Protein AF-A0A2A2SI81-F1 (afdb_monomer_lite)

Sequence (114 aa):
MWVAQSPPAPLLGVGFMTTERDPHVGVRLPRAQLAQVDELAKDHGCSRSEALRLVIHYGLPMARLGTSLNIARFAVALEYAMAACSVIISREHADVLERVEDTVRGRLDEFHRF

InterPro domains:
  IPR002145 Ribbon-helix-helix protein, CopG [PF01402] (25-57)

Organism: NCBI:txid1141887

Radius of gyration: 26.03 Å; chains: 1; bounding box: 55×69×50 Å

Foldseek 3Di:
DDDDDDDDDDDDDDPPPPPPDDDDDDDDDDPVVLVVLVVQCVVVVHDSVVSVVVCCVVVVVCVVVVHDDPVVVVVVVVVVVVVVVVVCCVVPPVVCVVVVVVVVVVVCVVPPDD

pLDDT: mean 80.04, std 17.02, range [38.16, 97.88]

Secondary structure (DSSP, 8-state):
-PPP-PPPPP----------PPPP------HHHHHHHHHHHHHTT--HHHHHHHHHHHHHHHHHTT----HHHHHHHHHHHHHHHHHHHHHH-GGGHHHHHHHHHHHHHHH---

Structure (mmCIF, N/CA/C/O backbone):
data_AF-A0A2A2SI81-F1
#
_entry.id   AF-A0A2A2SI81-F1
#
loop_
_atom_site.group_PDB
_atom_site.id
_atom_site.type_symbol
_atom_site.label_atom_id
_atom_site.label_alt_id
_atom_site.label_comp_id
_atom_site.label_asym_id
_atom_site.label_entity_id
_atom_site.label_seq_id
_atom_site.pdbx_PDB_ins_code
_atom_site.Cartn_x
_atom_site.Cartn_y
_atom_site.Cartn_z
_atom_site.occupancy
_atom_site.B_iso_or_equiv
_atom_site.auth_seq_id
_atom_site.auth_comp_id
_atom_site.auth_asym_id
_atom_site.auth_atom_id
_atom_site.pdbx_PDB_model_num
ATOM 1 N N . MET A 1 1 ? -33.599 59.380 -8.186 1.00 38.84 1 MET A N 1
ATOM 2 C CA . MET A 1 1 ? -32.668 59.716 -7.090 1.00 38.84 1 MET A CA 1
ATOM 3 C C . MET A 1 1 ? -32.552 58.472 -6.219 1.00 38.84 1 MET A C 1
ATOM 5 O O . MET A 1 1 ? -33.454 58.197 -5.445 1.00 38.84 1 MET A O 1
ATOM 9 N N . TRP A 1 2 ? -31.549 57.633 -6.491 1.00 38.16 2 TRP A N 1
ATOM 10 C CA . TRP A 1 2 ? -31.334 56.345 -5.820 1.00 38.16 2 TRP A CA 1
ATOM 11 C C . TRP A 1 2 ? -30.429 56.564 -4.605 1.00 38.16 2 TRP A C 1
ATOM 13 O O . TRP A 1 2 ? -29.347 57.130 -4.745 1.00 38.16 2 TRP A O 1
ATOM 23 N N . VAL A 1 3 ? -30.887 56.158 -3.422 1.00 45.62 3 VAL A N 1
ATOM 24 C CA . VAL A 1 3 ? -30.100 56.198 -2.183 1.00 45.62 3 VAL A CA 1
ATOM 25 C C . VAL A 1 3 ? -29.192 54.971 -2.158 1.00 45.62 3 VAL A C 1
ATOM 27 O O . VAL A 1 3 ? -29.672 53.840 -2.210 1.00 45.62 3 VAL A O 1
ATOM 30 N N . ALA A 1 4 ? -27.882 55.205 -2.107 1.00 42.56 4 ALA A N 1
ATOM 31 C CA . ALA A 1 4 ? -26.870 54.172 -1.944 1.00 42.56 4 ALA A CA 1
ATOM 32 C C . ALA A 1 4 ? -26.995 53.526 -0.554 1.00 42.56 4 ALA A C 1
ATOM 34 O O . ALA A 1 4 ? -26.918 54.217 0.460 1.00 42.56 4 ALA A O 1
ATOM 35 N N . GLN A 1 5 ? -27.179 52.207 -0.502 1.00 50.44 5 GLN A N 1
ATOM 36 C CA . GLN A 1 5 ? -26.977 51.437 0.723 1.00 50.44 5 GLN A CA 1
ATOM 37 C C . GLN A 1 5 ? -25.508 51.013 0.778 1.00 50.44 5 GLN A C 1
ATOM 39 O O . GLN A 1 5 ? -25.047 50.228 -0.049 1.00 50.44 5 GLN A O 1
ATOM 44 N N . SER A 1 6 ? -24.765 51.574 1.730 1.00 54.47 6 SER A N 1
ATOM 45 C CA . SER A 1 6 ? -23.411 51.132 2.068 1.00 54.47 6 SER A CA 1
ATOM 46 C C . SER A 1 6 ? -23.441 49.699 2.623 1.00 54.47 6 SER A C 1
ATOM 48 O O . SER A 1 6 ? -24.368 49.365 3.366 1.00 54.47 6 SER A O 1
ATOM 50 N N . PRO A 1 7 ? -22.445 48.847 2.323 1.00 52.66 7 PRO A N 1
ATOM 51 C CA . PRO A 1 7 ? -22.354 47.520 2.928 1.00 52.66 7 PRO A CA 1
ATOM 52 C C . PRO A 1 7 ? -22.011 47.632 4.427 1.00 52.66 7 PRO A C 1
ATOM 54 O O . PRO A 1 7 ? -21.251 48.528 4.807 1.00 52.66 7 PRO A O 1
ATOM 57 N N . PRO A 1 8 ? -22.530 46.747 5.300 1.00 52.44 8 PRO A N 1
ATOM 58 C CA . PRO A 1 8 ? -22.115 46.727 6.696 1.00 52.44 8 PRO A CA 1
ATOM 59 C C . PRO A 1 8 ? -20.650 46.278 6.835 1.00 52.44 8 PRO A C 1
ATOM 61 O O . PRO A 1 8 ? -20.191 45.350 6.170 1.00 52.44 8 PRO A O 1
ATOM 64 N N . ALA A 1 9 ? -19.933 46.980 7.714 1.00 52.03 9 ALA A N 1
ATOM 65 C CA . ALA A 1 9 ? -18.540 46.763 8.099 1.00 52.03 9 ALA A CA 1
ATOM 66 C C . ALA A 1 9 ? -18.317 45.384 8.771 1.00 52.03 9 ALA A C 1
ATOM 68 O O . ALA A 1 9 ? -19.264 44.800 9.303 1.00 52.03 9 ALA A O 1
ATOM 69 N N . PRO A 1 10 ? -17.078 44.851 8.766 1.00 46.50 10 PRO A N 1
ATOM 70 C CA . PRO A 1 10 ? -16.794 43.489 9.207 1.00 46.50 10 PRO A CA 1
ATOM 71 C C . PRO A 1 10 ? -16.969 43.345 10.722 1.00 46.50 10 PRO A C 1
ATOM 73 O O . PRO A 1 10 ? -16.482 44.168 11.499 1.00 46.50 10 PRO A O 1
ATOM 76 N N . LEU A 1 11 ? -17.621 42.262 11.149 1.00 48.72 11 LEU A N 1
ATOM 77 C CA . LEU A 1 11 ? -17.641 41.858 12.552 1.00 48.72 11 LEU A CA 1
ATOM 78 C C . LEU A 1 11 ? -16.251 41.334 12.934 1.00 48.72 11 LEU A C 1
ATOM 80 O O . LEU A 1 11 ? -15.920 40.168 12.728 1.00 48.72 11 LEU A O 1
ATOM 84 N N . LEU A 1 12 ? -15.423 42.224 13.478 1.00 47.28 12 LEU A N 1
ATOM 85 C CA . LEU A 1 12 ? -14.266 41.853 14.280 1.00 47.28 12 LEU A CA 1
ATOM 86 C C . LEU A 1 12 ? -14.758 41.248 15.597 1.00 47.28 12 LEU A C 1
ATOM 88 O O . LEU A 1 12 ? -15.460 41.911 16.358 1.00 47.28 12 LEU A O 1
ATOM 92 N N . GLY A 1 13 ? -14.317 40.024 15.886 1.00 42.00 13 GLY A N 1
ATOM 93 C CA . GLY A 1 13 ? -14.266 39.515 17.253 1.00 42.00 13 GLY A CA 1
ATOM 94 C C . GLY A 1 13 ? -15.060 38.245 17.516 1.00 42.00 13 GLY A C 1
ATOM 95 O O . GLY A 1 13 ? -16.081 38.297 18.182 1.00 42.00 13 GLY A O 1
ATOM 96 N N . VAL A 1 14 ? -14.500 37.100 17.128 1.00 46.16 14 VAL A N 1
ATOM 97 C CA . VAL A 1 14 ? -14.254 36.014 18.088 1.00 46.16 14 VAL A CA 1
ATOM 98 C C . VAL A 1 14 ? -12.926 35.390 17.683 1.00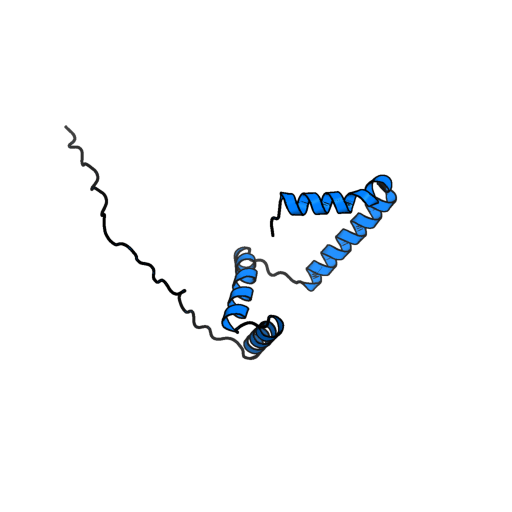 46.16 14 VAL A C 1
ATOM 100 O O . VAL A 1 14 ? -12.817 34.757 16.635 1.00 46.16 14 VAL A O 1
ATOM 103 N N . GLY A 1 15 ? -11.885 35.620 18.480 1.00 39.50 15 GLY A N 1
ATOM 104 C CA . GLY A 1 15 ? -10.681 34.814 18.381 1.00 39.50 15 GLY A CA 1
ATOM 105 C C . GLY A 1 15 ? -11.062 33.382 18.729 1.00 39.50 15 GLY A C 1
ATOM 106 O O . GLY A 1 15 ? -11.287 33.078 19.898 1.00 39.50 15 GLY A O 1
ATOM 107 N N . PHE A 1 16 ? -11.150 32.507 17.730 1.00 50.53 16 PHE A N 1
ATOM 108 C CA . PHE A 1 16 ? -11.078 31.078 17.984 1.00 50.53 16 PHE A CA 1
ATOM 109 C C . PHE A 1 16 ? -9.638 30.795 18.405 1.00 50.53 16 PHE A C 1
ATOM 111 O O . PHE A 1 16 ? -8.765 30.533 17.583 1.00 50.53 16 PHE A O 1
ATOM 118 N N . MET A 1 17 ? -9.366 30.898 19.707 1.00 44.38 17 MET A N 1
ATOM 119 C CA . MET A 1 17 ? -8.279 30.131 20.298 1.00 44.38 17 MET A CA 1
ATOM 120 C C . MET A 1 17 ? -8.694 28.668 20.161 1.00 44.38 17 MET A C 1
ATOM 122 O O . MET A 1 17 ? -9.343 28.107 21.039 1.00 44.38 17 MET A O 1
ATOM 126 N N . THR A 1 18 ? -8.386 28.069 19.015 1.00 51.94 18 THR A N 1
ATOM 127 C CA . THR A 1 18 ? -8.533 26.638 18.803 1.00 51.94 18 THR A CA 1
ATOM 128 C C . THR A 1 18 ? -7.449 25.950 19.621 1.00 51.94 18 THR A C 1
ATOM 130 O O . THR A 1 18 ? -6.400 25.564 19.115 1.00 51.94 18 THR A O 1
ATOM 133 N N . THR A 1 19 ? -7.704 25.727 20.905 1.00 60.09 19 THR A N 1
ATOM 134 C CA . THR A 1 19 ? -7.219 24.505 21.555 1.00 60.09 19 THR A CA 1
ATOM 135 C C . THR A 1 19 ? -8.054 23.327 21.037 1.00 60.09 19 THR A C 1
ATOM 137 O O . THR A 1 19 ? -8.649 22.572 21.803 1.00 60.09 19 THR A O 1
ATOM 140 N N . GLU A 1 20 ? -8.179 23.199 19.714 1.00 57.31 20 GLU A N 1
ATOM 141 C CA . GLU A 1 20 ? -9.020 22.189 19.084 1.00 57.31 20 GLU A CA 1
ATOM 142 C C . GLU A 1 20 ? -8.252 20.879 19.099 1.00 57.31 20 GLU A C 1
ATOM 144 O O . GLU A 1 20 ? -7.432 20.587 18.234 1.00 57.31 20 GLU A O 1
ATOM 149 N N . ARG A 1 21 ? -8.498 20.078 20.135 1.00 74.25 21 ARG A N 1
ATOM 150 C CA . ARG A 1 21 ? -8.272 18.641 20.013 1.00 74.25 21 ARG A CA 1
ATOM 151 C C . ARG A 1 21 ? -9.095 18.143 18.829 1.00 74.25 21 ARG A C 1
ATOM 153 O O . ARG A 1 21 ? -10.264 18.512 18.713 1.00 74.25 21 ARG A O 1
ATOM 160 N N . ASP A 1 22 ? -8.497 17.279 18.014 1.00 81.75 22 ASP A N 1
ATOM 161 C CA . ASP A 1 22 ? -9.200 16.624 16.914 1.00 81.75 22 ASP A CA 1
ATOM 162 C C . ASP A 1 22 ? -10.537 16.025 17.396 1.00 81.75 22 ASP A C 1
ATOM 164 O O . ASP A 1 22 ? -10.593 15.423 18.481 1.00 81.75 22 ASP A O 1
ATOM 168 N N . PRO A 1 23 ? -11.625 16.165 16.617 1.00 86.81 23 PRO A N 1
ATOM 169 C CA . PRO A 1 23 ? -12.935 15.665 17.006 1.00 86.81 23 PRO A CA 1
ATOM 170 C C . PRO A 1 23 ? -12.940 14.135 17.117 1.00 86.81 23 PRO A C 1
ATOM 172 O O . PRO A 1 23 ? -12.330 13.421 16.321 1.00 86.81 23 PRO A O 1
ATOM 175 N N . HIS A 1 24 ? -13.681 13.613 18.097 1.00 89.00 24 HIS A N 1
ATOM 176 C CA . HIS A 1 24 ? -13.823 12.172 18.297 1.00 89.00 24 HIS A CA 1
ATOM 177 C C . HIS A 1 24 ? -14.986 11.604 17.474 1.00 89.00 24 HIS A C 1
ATOM 179 O O . HIS A 1 24 ? -16.123 12.062 17.592 1.00 89.00 24 HIS A O 1
ATOM 185 N N . VAL A 1 25 ? -14.725 10.537 16.715 1.00 88.56 25 VAL A N 1
ATOM 186 C CA . VAL A 1 25 ? -15.743 9.791 15.960 1.00 88.56 25 VAL A CA 1
ATOM 187 C C . VAL A 1 25 ? -15.827 8.362 16.492 1.00 88.56 25 VAL A C 1
ATOM 189 O O . VAL A 1 25 ? -14.846 7.624 16.480 1.00 88.56 25 VAL A O 1
ATOM 192 N N . GLY A 1 26 ? -17.013 7.958 16.955 1.00 92.69 26 GLY A N 1
ATOM 193 C CA . GLY A 1 26 ? -17.298 6.576 17.345 1.00 92.69 26 GLY A CA 1
ATOM 194 C C . GLY A 1 26 ? -17.901 5.785 16.185 1.00 92.69 26 GLY A C 1
ATOM 195 O O . GLY A 1 26 ? -18.872 6.230 15.579 1.00 92.69 26 GLY A O 1
ATOM 196 N N . VAL A 1 27 ? -17.363 4.598 15.900 1.00 91.25 27 VAL A N 1
ATOM 197 C CA . VAL A 1 27 ? -17.877 3.692 14.858 1.00 91.25 27 VAL A CA 1
ATOM 198 C C . VAL A 1 27 ? -18.104 2.290 15.412 1.00 91.25 27 VAL A C 1
ATOM 200 O O . VAL A 1 27 ? -17.400 1.843 16.318 1.00 91.25 27 VAL A O 1
ATOM 203 N N . ARG A 1 28 ? -19.087 1.573 14.860 1.00 94.81 28 ARG A N 1
ATOM 204 C CA . ARG A 1 28 ? -19.260 0.136 15.107 1.00 94.81 28 ARG A CA 1
ATOM 205 C C . ARG A 1 28 ? -18.631 -0.641 13.962 1.00 94.81 28 ARG A C 1
ATOM 207 O O . ARG A 1 28 ? -18.990 -0.420 12.811 1.00 94.81 28 ARG A O 1
ATOM 214 N N . LEU A 1 29 ? -17.736 -1.565 14.298 1.00 94.25 29 LEU A N 1
ATOM 215 C CA . LEU A 1 29 ? -17.060 -2.430 13.336 1.00 94.25 29 LEU A CA 1
ATOM 216 C C . LEU A 1 29 ? -17.386 -3.904 13.622 1.00 94.25 29 LEU A C 1
ATOM 218 O O . LEU A 1 29 ? -17.502 -4.291 14.790 1.00 94.25 29 LEU A O 1
ATOM 222 N N . PRO A 1 30 ? -17.501 -4.749 12.584 1.00 97.69 30 PRO A N 1
ATOM 223 C CA . PRO A 1 30 ? -17.431 -6.195 12.734 1.00 97.69 30 PRO A CA 1
ATOM 224 C C . PRO A 1 30 ? -16.170 -6.607 13.501 1.00 97.69 30 PRO A C 1
ATOM 226 O O . PRO A 1 30 ? -15.093 -6.049 13.283 1.00 97.69 30 PRO A O 1
ATOM 229 N N . ARG A 1 31 ? -16.277 -7.633 14.356 1.00 96.38 31 ARG A N 1
ATOM 230 C CA . ARG A 1 31 ? -15.145 -8.110 15.177 1.00 96.38 31 ARG A CA 1
ATOM 231 C C . ARG A 1 31 ? -13.910 -8.464 14.343 1.00 96.38 31 ARG A C 1
ATOM 233 O O . ARG A 1 31 ? -12.803 -8.156 14.761 1.00 96.38 31 ARG A O 1
ATOM 240 N N . ALA A 1 32 ? -14.109 -9.056 13.165 1.00 96.75 32 ALA A N 1
ATOM 241 C CA . ALA A 1 32 ? -13.022 -9.406 12.253 1.00 96.75 32 ALA A CA 1
ATOM 242 C C . ALA A 1 32 ? -12.257 -8.173 11.737 1.00 96.75 32 ALA A C 1
ATOM 244 O O . ALA A 1 32 ? -11.035 -8.190 11.699 1.00 96.75 32 ALA A O 1
ATOM 245 N N . GLN A 1 33 ? -12.956 -7.082 11.405 1.00 95.50 33 GLN A N 1
ATOM 246 C CA . GLN A 1 33 ? -12.307 -5.842 10.959 1.00 95.50 33 GLN A CA 1
ATOM 247 C C . GLN A 1 33 ? -11.559 -5.157 12.104 1.00 95.50 33 GLN A C 1
ATOM 249 O O . GLN A 1 33 ? -10.457 -4.659 11.907 1.00 95.50 33 GLN A O 1
ATOM 254 N N . LEU A 1 34 ? -12.127 -5.164 13.314 1.00 96.31 34 LEU A N 1
ATOM 255 C CA . LEU A 1 34 ? -11.431 -4.631 14.485 1.00 96.31 34 LEU A CA 1
ATOM 256 C C . LEU A 1 34 ? -10.140 -5.413 14.781 1.00 96.31 34 LEU A C 1
ATOM 258 O O . LEU A 1 34 ? -9.127 -4.796 15.092 1.00 96.31 34 LEU A O 1
ATOM 262 N N . ALA A 1 35 ? -10.159 -6.742 14.632 1.00 97.31 35 ALA A N 1
ATOM 263 C CA . ALA A 1 35 ? -8.968 -7.573 14.795 1.00 97.31 35 ALA A CA 1
ATOM 264 C C . ALA A 1 35 ? -7.868 -7.220 13.776 1.00 97.31 35 ALA A C 1
ATOM 266 O O . ALA A 1 35 ? -6.717 -7.073 14.167 1.00 97.31 35 ALA A O 1
ATOM 267 N N . GLN A 1 36 ? -8.226 -6.985 12.509 1.00 96.94 36 GLN A N 1
ATOM 268 C CA . GLN A 1 36 ? -7.272 -6.542 11.480 1.00 96.94 36 GLN A CA 1
ATOM 269 C C . GLN A 1 36 ? -6.648 -5.177 11.803 1.00 96.94 36 GLN A C 1
ATOM 271 O O . GLN A 1 36 ? -5.460 -4.968 11.582 1.00 96.94 36 GLN A O 1
ATOM 276 N N . VAL A 1 37 ? -7.431 -4.242 12.351 1.00 96.38 37 VAL A N 1
ATOM 277 C CA . VAL A 1 37 ? -6.906 -2.947 12.814 1.00 96.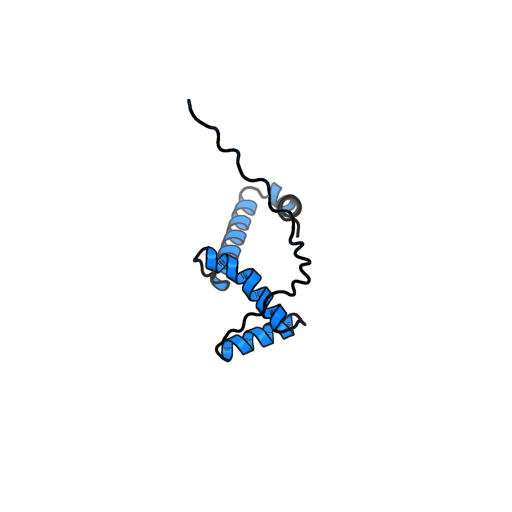38 37 VAL A CA 1
ATOM 278 C C . VAL A 1 37 ? -5.944 -3.134 13.992 1.00 96.38 37 VAL A C 1
ATOM 280 O O . VAL A 1 37 ? -4.926 -2.450 14.062 1.00 96.38 37 VAL A O 1
ATOM 283 N N . ASP A 1 38 ? -6.253 -4.046 14.916 1.00 97.38 38 ASP A N 1
ATOM 284 C CA . ASP A 1 38 ? -5.387 -4.352 16.059 1.00 97.38 38 ASP A CA 1
ATOM 285 C C . ASP A 1 38 ? -4.065 -5.000 15.639 1.00 97.38 38 ASP A C 1
ATOM 287 O O . ASP A 1 38 ? -3.026 -4.703 16.225 1.00 97.38 38 ASP A O 1
ATOM 291 N N . GLU A 1 39 ? -4.092 -5.872 14.634 1.00 97.88 39 GLU A N 1
ATOM 292 C CA . GLU A 1 39 ? -2.891 -6.441 14.015 1.00 97.88 39 GLU A CA 1
ATOM 293 C C . GLU A 1 39 ? -2.063 -5.352 13.333 1.00 97.88 39 GLU A C 1
ATOM 295 O O . GLU A 1 39 ? -0.893 -5.188 13.663 1.00 97.88 39 GLU A O 1
ATOM 300 N N . LEU A 1 40 ? -2.694 -4.513 12.504 1.00 97.06 40 LEU A N 1
ATOM 301 C CA . LEU A 1 40 ? -2.026 -3.388 11.848 1.00 97.06 40 LEU A CA 1
ATOM 302 C C . LEU A 1 40 ? -1.332 -2.457 12.855 1.00 97.06 40 LEU A C 1
ATOM 304 O O . LEU A 1 40 ? -0.209 -2.013 12.616 1.00 97.06 40 LEU A O 1
ATOM 308 N N . ALA A 1 41 ? -1.993 -2.170 13.981 1.00 97.75 41 ALA A N 1
ATOM 309 C CA . ALA A 1 41 ? -1.439 -1.346 15.051 1.00 97.75 41 ALA A CA 1
ATOM 310 C C . ALA A 1 41 ? -0.198 -1.985 15.692 1.00 97.75 41 ALA A C 1
ATOM 312 O O . ALA A 1 41 ? 0.781 -1.289 15.956 1.00 97.75 41 ALA A O 1
ATOM 313 N N . LYS A 1 42 ? -0.210 -3.308 15.905 1.00 97.75 42 LYS A N 1
ATOM 314 C CA . LYS A 1 42 ? 0.958 -4.047 16.408 1.00 97.75 42 LYS A CA 1
ATOM 315 C C . LYS A 1 42 ? 2.112 -4.010 15.413 1.00 97.75 42 LYS A C 1
ATOM 317 O O . LYS A 1 42 ? 3.229 -3.712 15.825 1.00 97.75 42 LYS A O 1
ATOM 322 N N . ASP A 1 43 ? 1.835 -4.252 14.135 1.00 97.06 43 ASP A N 1
ATOM 323 C CA . ASP A 1 43 ? 2.853 -4.290 13.079 1.00 97.06 43 ASP A CA 1
ATOM 324 C C . ASP A 1 43 ? 3.566 -2.941 12.922 1.00 97.06 43 ASP A C 1
ATOM 326 O O . ASP A 1 43 ? 4.772 -2.889 12.694 1.00 97.06 43 ASP A O 1
ATOM 330 N N . HIS A 1 44 ? 2.833 -1.840 13.107 1.00 93.50 44 HIS A N 1
ATOM 331 C CA . HIS A 1 44 ? 3.372 -0.480 13.036 1.00 93.50 44 HIS A CA 1
ATOM 332 C C . HIS A 1 44 ? 3.857 0.060 14.391 1.00 93.50 44 HIS A C 1
ATOM 334 O O . HIS A 1 44 ? 4.303 1.204 14.462 1.00 93.50 44 HIS A O 1
ATOM 340 N N . GLY A 1 45 ? 3.752 -0.721 15.474 1.00 97.06 45 GLY A N 1
ATOM 341 C CA . GLY A 1 45 ? 4.125 -0.286 16.822 1.00 97.06 45 GLY A CA 1
ATOM 342 C C . GLY A 1 45 ? 3.347 0.940 17.318 1.00 97.06 45 GLY A C 1
ATOM 343 O O . GLY A 1 45 ? 3.888 1.734 18.086 1.00 97.06 45 GLY A O 1
ATOM 344 N N . CYS A 1 46 ? 2.102 1.121 16.871 1.00 97.44 46 CYS A N 1
ATOM 345 C CA . CYS A 1 46 ? 1.305 2.322 17.112 1.00 97.44 46 CYS A CA 1
ATOM 346 C C . CYS A 1 46 ? -0.012 2.027 17.847 1.00 97.44 46 CYS A C 1
ATOM 348 O O . CYS A 1 46 ? -0.367 0.884 18.146 1.00 97.44 46 CYS A O 1
ATOM 350 N N . SER A 1 47 ? -0.757 3.080 18.193 1.00 97.19 47 SER A N 1
ATOM 351 C CA . SER A 1 47 ? -2.069 2.911 18.829 1.00 97.19 47 SER A CA 1
ATOM 352 C C . SER A 1 47 ? -3.142 2.474 17.821 1.00 97.19 47 SER A C 1
ATOM 354 O O . SER A 1 47 ? -3.088 2.823 16.644 1.00 97.19 47 SER A O 1
ATOM 356 N N . ARG A 1 48 ? -4.209 1.806 18.286 1.00 95.75 48 ARG A N 1
ATOM 357 C CA . ARG A 1 48 ? -5.380 1.470 17.446 1.00 95.75 48 ARG A CA 1
ATOM 358 C C . ARG A 1 48 ? -5.948 2.689 16.710 1.00 95.75 48 ARG A C 1
ATOM 360 O O . ARG A 1 48 ? -6.307 2.599 15.540 1.00 95.75 48 ARG A O 1
ATOM 367 N N . SER A 1 49 ? -6.049 3.829 17.393 1.00 94.81 49 SER A N 1
ATOM 368 C CA . SER A 1 49 ? -6.569 5.071 16.806 1.00 94.81 49 SER A CA 1
ATOM 369 C C . SER A 1 49 ? -5.652 5.627 15.717 1.00 94.81 49 SER A C 1
ATOM 371 O O . SER A 1 49 ? -6.109 6.266 14.775 1.00 94.81 49 SER A O 1
ATOM 373 N N . GLU A 1 50 ? -4.348 5.405 15.837 1.00 94.75 50 GLU A N 1
ATOM 374 C CA . GLU A 1 50 ? -3.363 5.782 14.828 1.00 94.75 50 GLU A CA 1
ATOM 375 C C . GLU A 1 50 ? -3.409 4.850 13.618 1.00 94.75 50 GLU A C 1
ATOM 377 O O . GLU A 1 50 ? -3.505 5.336 12.494 1.00 94.75 50 GLU A O 1
ATOM 382 N N . ALA A 1 51 ? -3.519 3.539 13.837 1.00 96.50 51 ALA A N 1
ATOM 383 C CA . ALA A 1 51 ? -3.784 2.571 12.775 1.00 96.50 51 ALA A CA 1
ATOM 384 C C . ALA A 1 51 ? -5.086 2.887 12.009 1.00 96.50 51 ALA A C 1
ATOM 386 O O . ALA A 1 51 ? -5.099 2.902 10.781 1.00 96.50 51 ALA A O 1
ATOM 387 N N . LEU A 1 52 ? -6.175 3.231 12.709 1.00 95.19 52 LEU A N 1
ATOM 388 C CA . LEU A 1 52 ? -7.423 3.679 12.072 1.00 95.19 52 LEU A CA 1
ATOM 389 C C . LEU A 1 52 ? -7.239 4.957 11.250 1.00 95.19 52 LEU A C 1
ATOM 391 O O . LEU A 1 52 ? -7.786 5.058 10.153 1.00 95.19 52 LEU A O 1
ATOM 395 N N . ARG A 1 53 ? -6.465 5.927 11.751 1.00 93.81 53 ARG A N 1
ATOM 396 C CA . ARG A 1 53 ? -6.153 7.150 10.999 1.00 93.81 53 ARG A CA 1
ATOM 397 C C . ARG A 1 53 ? -5.367 6.847 9.727 1.00 93.81 53 ARG A C 1
ATOM 399 O O . ARG A 1 53 ? -5.691 7.436 8.703 1.00 93.81 53 ARG A O 1
ATOM 406 N N . LEU A 1 54 ? -4.428 5.898 9.753 1.00 93.75 54 LEU A N 1
ATOM 407 C CA . LEU A 1 54 ? -3.729 5.431 8.549 1.00 93.75 54 LEU A CA 1
ATOM 408 C C . LEU A 1 54 ? -4.706 4.820 7.537 1.00 93.75 54 LEU A C 1
ATOM 410 O O . LEU A 1 54 ? -4.698 5.195 6.366 1.00 93.75 54 LEU A O 1
ATOM 414 N N . VAL A 1 55 ? -5.605 3.941 7.985 1.00 92.81 55 VAL A N 1
ATOM 415 C CA . VAL A 1 55 ? -6.627 3.341 7.111 1.00 92.81 55 VAL A CA 1
ATOM 416 C C . VAL A 1 55 ? -7.518 4.414 6.482 1.00 92.81 55 VAL A C 1
ATOM 418 O O . VAL A 1 55 ? -7.802 4.349 5.288 1.00 92.81 55 VAL A O 1
ATOM 421 N N . ILE A 1 56 ? -7.932 5.425 7.249 1.00 92.12 56 ILE A N 1
ATOM 422 C CA . ILE A 1 56 ? -8.724 6.548 6.727 1.00 92.12 56 ILE A CA 1
ATOM 423 C C . ILE A 1 56 ? -7.902 7.381 5.739 1.00 92.12 56 ILE A C 1
ATOM 425 O O . ILE A 1 56 ? -8.417 7.736 4.680 1.00 92.12 56 ILE A O 1
ATOM 429 N N . HIS A 1 57 ? -6.638 7.667 6.054 1.00 91.69 57 HIS A N 1
ATOM 430 C CA . HIS A 1 57 ? -5.747 8.463 5.215 1.00 91.69 57 HIS A CA 1
ATOM 431 C C . HIS A 1 57 ? -5.593 7.858 3.813 1.00 91.69 57 HIS A C 1
ATOM 433 O O . HIS A 1 57 ? -5.736 8.570 2.821 1.00 91.69 57 HIS A O 1
ATOM 439 N N . TYR A 1 58 ? -5.398 6.540 3.721 1.00 87.56 58 TYR A N 1
ATOM 440 C CA . TYR A 1 58 ? -5.278 5.845 2.437 1.00 87.56 58 TYR A CA 1
ATOM 441 C C . TYR A 1 58 ? -6.630 5.501 1.796 1.00 87.56 58 TYR A C 1
ATOM 443 O O . TYR A 1 58 ? -6.779 5.550 0.574 1.00 87.56 58 TYR A O 1
ATOM 451 N N . GLY A 1 59 ? -7.634 5.155 2.601 1.00 88.19 59 GLY A N 1
ATOM 452 C CA . GLY A 1 59 ? -8.934 4.692 2.120 1.00 88.19 59 GLY A CA 1
ATOM 453 C C . GLY A 1 59 ? -9.852 5.811 1.630 1.00 88.19 59 GLY A C 1
ATOM 454 O O . GLY A 1 59 ? -10.598 5.615 0.671 1.00 88.19 59 GLY A O 1
ATOM 455 N N . LEU A 1 60 ? -9.802 6.997 2.244 1.00 89.25 60 LEU A N 1
ATOM 456 C CA . LEU A 1 60 ? -10.706 8.100 1.907 1.00 89.25 60 LEU A CA 1
ATOM 457 C C . LEU A 1 60 ? -10.514 8.630 0.471 1.00 89.25 60 LEU A C 1
ATOM 459 O O . LEU A 1 60 ? -11.527 8.821 -0.207 1.00 89.25 60 LEU A O 1
ATOM 463 N N . PRO A 1 61 ? -9.285 8.843 -0.044 1.00 87.12 61 PRO A N 1
ATOM 464 C CA . PRO A 1 61 ? -9.085 9.220 -1.444 1.00 87.12 61 PRO A CA 1
ATOM 465 C C . PRO A 1 61 ? -9.656 8.186 -2.421 1.00 87.12 61 PRO A C 1
ATOM 467 O O . PRO A 1 61 ? -10.342 8.554 -3.373 1.00 87.12 61 PRO A O 1
ATOM 470 N N . MET A 1 62 ? -9.449 6.895 -2.148 1.00 84.12 62 MET A N 1
ATOM 471 C CA . MET A 1 62 ? -9.969 5.803 -2.982 1.00 84.12 62 MET A CA 1
ATOM 472 C C . MET A 1 62 ? -11.502 5.779 -2.976 1.00 84.12 62 MET A C 1
ATOM 474 O O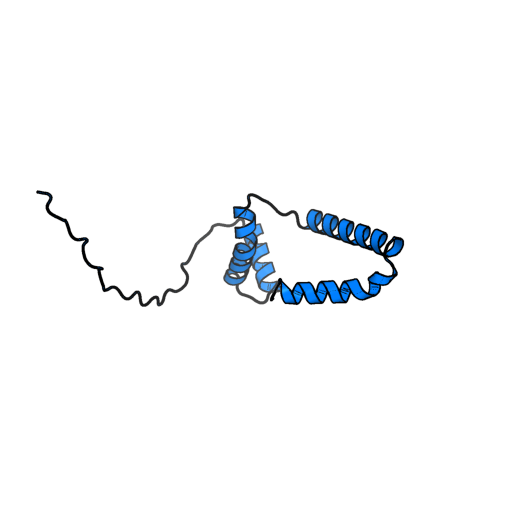 . MET A 1 62 ? -12.133 5.718 -4.032 1.00 84.12 62 MET A O 1
ATOM 478 N N . ALA A 1 63 ? -12.106 5.935 -1.793 1.00 84.88 63 ALA A N 1
ATOM 479 C CA . ALA A 1 63 ? -13.553 6.035 -1.643 1.00 84.88 63 ALA A CA 1
ATOM 480 C C . ALA A 1 63 ? -14.134 7.242 -2.402 1.00 84.88 63 ALA A C 1
ATOM 482 O O . ALA A 1 63 ? -15.169 7.111 -3.052 1.00 84.88 63 ALA A O 1
ATOM 483 N N . ARG A 1 64 ? -13.457 8.401 -2.380 1.00 85.06 64 ARG A N 1
ATOM 484 C CA . ARG A 1 64 ? -13.869 9.600 -3.135 1.00 85.06 64 ARG A CA 1
ATOM 485 C C . ARG A 1 64 ? -13.848 9.393 -4.646 1.00 85.06 64 ARG A C 1
ATOM 487 O O . ARG A 1 64 ? -14.710 9.925 -5.334 1.00 85.06 64 ARG A O 1
ATOM 494 N N . LEU A 1 65 ? -12.894 8.617 -5.151 1.00 85.19 65 LEU A N 1
ATOM 495 C CA . LEU A 1 65 ? -12.805 8.269 -6.570 1.00 85.19 65 LEU A CA 1
ATOM 496 C C . LEU A 1 65 ? -13.814 7.185 -6.985 1.00 85.19 65 LEU A C 1
ATOM 498 O O . LEU A 1 65 ? -13.809 6.767 -8.140 1.00 85.19 65 LEU A O 1
ATOM 502 N N . GLY A 1 66 ? -14.638 6.674 -6.060 1.00 78.06 66 GLY A N 1
ATOM 503 C CA . GLY A 1 66 ? -15.569 5.574 -6.329 1.00 78.06 66 GLY A CA 1
ATOM 504 C C . GLY A 1 66 ? -14.868 4.272 -6.723 1.00 78.06 66 GLY A C 1
ATOM 505 O O . GLY A 1 66 ? -15.497 3.377 -7.282 1.00 78.06 66 GLY A O 1
ATOM 506 N N . THR A 1 67 ? -13.562 4.167 -6.465 1.00 76.12 67 THR A N 1
ATOM 507 C CA . THR A 1 67 ? -12.731 3.067 -6.948 1.00 76.12 67 THR A CA 1
ATOM 508 C C . THR A 1 67 ? -12.298 2.196 -5.778 1.00 76.12 67 THR A C 1
ATOM 510 O O . THR A 1 67 ? -11.739 2.680 -4.796 1.00 76.12 67 THR A O 1
ATOM 513 N N . SER A 1 68 ? -12.506 0.884 -5.891 1.00 74.19 68 SER A N 1
ATOM 514 C CA . SER A 1 68 ? -11.846 -0.092 -5.024 1.00 74.19 68 SER A CA 1
ATOM 515 C C . SER A 1 68 ? -10.553 -0.570 -5.681 1.00 74.19 68 SER A C 1
ATOM 517 O O . SER A 1 68 ? -10.583 -1.013 -6.832 1.00 74.19 68 SER A O 1
ATOM 519 N N . LEU A 1 69 ? -9.435 -0.547 -4.956 1.00 78.81 69 LEU A N 1
ATOM 520 C CA . LEU A 1 69 ? -8.171 -1.084 -5.452 1.00 78.81 69 LEU A CA 1
ATOM 521 C C . LEU A 1 69 ? -7.997 -2.536 -4.993 1.00 78.81 69 LEU A C 1
ATOM 523 O O . LEU A 1 69 ? -7.859 -2.814 -3.804 1.00 78.81 69 LEU A O 1
ATOM 527 N N . ASN A 1 70 ? -7.975 -3.474 -5.939 1.00 83.12 70 ASN A N 1
ATOM 528 C CA . ASN A 1 70 ? -7.531 -4.835 -5.654 1.00 83.12 70 ASN A CA 1
ATOM 529 C C . ASN A 1 70 ? -6.000 -4.873 -5.750 1.00 83.12 70 ASN A C 1
ATOM 531 O O . ASN A 1 70 ? -5.454 -4.891 -6.853 1.00 83.12 70 ASN A O 1
ATOM 535 N N . ILE A 1 71 ? -5.327 -4.885 -4.597 1.00 82.62 71 ILE A N 1
ATOM 536 C CA . ILE A 1 71 ? -3.861 -4.828 -4.501 1.00 82.62 71 ILE A CA 1
ATOM 537 C C . ILE A 1 71 ? -3.191 -5.980 -5.256 1.00 82.62 71 ILE A C 1
ATOM 539 O O . ILE A 1 71 ? -2.210 -5.750 -5.953 1.00 82.62 71 ILE A O 1
ATOM 543 N N . ALA A 1 72 ? -3.745 -7.194 -5.200 1.00 82.44 72 ALA A N 1
ATOM 544 C CA . ALA A 1 72 ? -3.179 -8.337 -5.914 1.00 82.44 72 ALA A CA 1
ATOM 545 C C . ALA A 1 72 ? -3.240 -8.139 -7.438 1.00 82.44 72 ALA A C 1
ATOM 547 O O . ALA A 1 72 ? -2.247 -8.338 -8.132 1.00 82.44 72 ALA A O 1
ATOM 548 N N . ARG A 1 73 ? -4.384 -7.684 -7.970 1.00 80.81 73 ARG A N 1
ATOM 549 C CA . ARG A 1 73 ? -4.504 -7.373 -9.406 1.00 80.81 73 ARG A CA 1
ATOM 550 C C . ARG A 1 73 ? -3.616 -6.203 -9.813 1.00 80.81 73 ARG A C 1
ATOM 552 O O . ARG A 1 73 ? -3.063 -6.230 -10.906 1.00 80.81 73 ARG A O 1
ATOM 559 N N . PHE A 1 74 ? -3.490 -5.198 -8.952 1.00 87.75 74 PHE A N 1
ATOM 560 C CA . PHE A 1 74 ? -2.621 -4.056 -9.199 1.00 87.75 74 PHE A CA 1
ATOM 561 C C . PHE A 1 74 ? -1.147 -4.473 -9.256 1.00 87.75 74 PHE A C 1
ATOM 563 O O . PHE A 1 74 ? -0.469 -4.126 -10.216 1.00 87.75 74 PHE A O 1
ATOM 570 N N . ALA A 1 75 ? -0.683 -5.286 -8.303 1.00 88.31 75 ALA A N 1
ATOM 571 C CA . ALA A 1 75 ? 0.678 -5.813 -8.287 1.00 88.31 75 ALA A CA 1
ATOM 572 C C . ALA A 1 75 ? 0.987 -6.627 -9.551 1.00 88.31 75 ALA A C 1
ATOM 574 O O . ALA A 1 75 ? 2.014 -6.407 -10.180 1.00 88.31 75 ALA A O 1
ATOM 575 N N . VAL A 1 76 ? 0.067 -7.498 -9.982 1.00 91.62 76 VAL A N 1
ATOM 576 C CA . VAL A 1 76 ? 0.231 -8.266 -11.228 1.00 91.62 76 VAL A CA 1
ATOM 577 C C . VAL A 1 76 ? 0.301 -7.353 -12.452 1.00 91.62 76 VAL A C 1
ATOM 579 O O . VAL A 1 76 ? 1.140 -7.563 -13.323 1.00 91.62 76 VAL A O 1
ATOM 582 N N . ALA A 1 77 ? -0.565 -6.342 -12.537 1.00 89.44 77 ALA A N 1
ATOM 583 C CA . ALA A 1 77 ? -0.549 -5.401 -13.653 1.00 89.44 77 ALA A CA 1
ATOM 584 C C . ALA A 1 77 ? 0.752 -4.584 -13.691 1.00 89.44 77 ALA A C 1
ATOM 586 O O . ALA A 1 77 ? 1.306 -4.370 -14.769 1.00 89.44 77 ALA A O 1
ATOM 587 N N . LEU A 1 78 ? 1.247 -4.164 -12.524 1.00 93.75 78 LEU A N 1
ATOM 588 C CA . LEU A 1 78 ? 2.506 -3.442 -12.400 1.00 93.75 78 LEU A CA 1
ATOM 589 C C . LEU A 1 78 ? 3.690 -4.326 -12.804 1.00 93.75 78 LEU A C 1
ATOM 591 O O . LEU A 1 78 ? 4.498 -3.908 -13.626 1.00 93.75 78 LEU A O 1
ATOM 595 N N . GLU A 1 79 ? 3.749 -5.560 -12.303 1.00 94.25 79 GLU A N 1
ATOM 596 C CA . GLU A 1 79 ? 4.802 -6.520 -12.643 1.00 94.25 79 GLU A CA 1
ATOM 597 C C . GLU A 1 79 ? 4.818 -6.830 -14.139 1.00 94.25 79 GLU A C 1
ATOM 599 O O . GLU A 1 79 ? 5.865 -6.796 -14.783 1.00 94.25 79 GLU A O 1
ATOM 604 N N . TYR A 1 80 ? 3.640 -7.045 -14.727 1.00 93.38 80 TYR A N 1
ATOM 605 C CA . TYR A 1 80 ? 3.509 -7.245 -16.163 1.00 93.38 80 TYR A CA 1
ATOM 606 C C . TYR A 1 80 ? 4.033 -6.041 -16.955 1.00 93.38 80 TYR A C 1
ATOM 608 O O . TYR A 1 80 ? 4.778 -6.215 -17.918 1.00 93.38 80 TYR A O 1
ATOM 616 N N . ALA A 1 81 ? 3.670 -4.819 -16.552 1.00 92.25 81 ALA A N 1
ATOM 617 C CA . ALA A 1 81 ? 4.142 -3.608 -17.212 1.00 92.25 81 ALA A CA 1
ATOM 618 C C . ALA A 1 81 ? 5.667 -3.458 -17.099 1.00 92.25 81 ALA A C 1
ATOM 620 O O . ALA A 1 81 ? 6.323 -3.169 -18.098 1.00 92.25 81 ALA A O 1
ATOM 621 N N . MET A 1 82 ? 6.241 -3.709 -15.918 1.00 90.06 82 MET A N 1
ATOM 622 C CA . MET A 1 82 ? 7.691 -3.663 -15.705 1.00 90.06 82 MET A CA 1
ATOM 623 C C . MET A 1 82 ? 8.421 -4.712 -16.551 1.00 90.06 82 MET A C 1
ATOM 625 O O . MET A 1 82 ? 9.406 -4.382 -17.213 1.00 90.06 82 MET A O 1
ATOM 629 N N . ALA A 1 83 ? 7.908 -5.942 -16.613 1.00 90.06 83 ALA A N 1
ATOM 630 C CA . ALA A 1 83 ? 8.467 -7.004 -17.444 1.00 90.06 83 ALA A CA 1
ATOM 631 C C . ALA A 1 83 ? 8.389 -6.664 -18.941 1.00 90.06 83 ALA A C 1
ATOM 633 O O . ALA A 1 83 ? 9.371 -6.824 -19.668 1.00 90.06 83 ALA A O 1
ATOM 634 N N . ALA A 1 84 ? 7.252 -6.140 -19.407 1.00 91.00 84 ALA A N 1
ATOM 635 C CA . ALA A 1 84 ? 7.090 -5.710 -20.792 1.00 91.00 84 ALA A CA 1
ATOM 636 C C . ALA A 1 84 ? 8.075 -4.585 -21.152 1.00 91.00 84 ALA A C 1
ATOM 638 O O . ALA A 1 84 ? 8.772 -4.679 -22.162 1.00 91.00 84 ALA A O 1
ATOM 639 N N . CYS A 1 85 ? 8.197 -3.564 -20.298 1.00 88.00 85 CYS A N 1
ATOM 640 C CA . CYS A 1 85 ? 9.169 -2.486 -20.472 1.00 88.00 85 CYS A CA 1
ATOM 641 C C . CYS A 1 85 ? 10.609 -3.011 -20.496 1.00 88.00 85 CYS A C 1
ATOM 643 O O . CYS A 1 85 ? 11.383 -2.612 -21.362 1.00 88.00 85 CYS A O 1
ATOM 645 N N . SER A 1 86 ? 10.962 -3.936 -19.599 1.00 85.31 86 SER A N 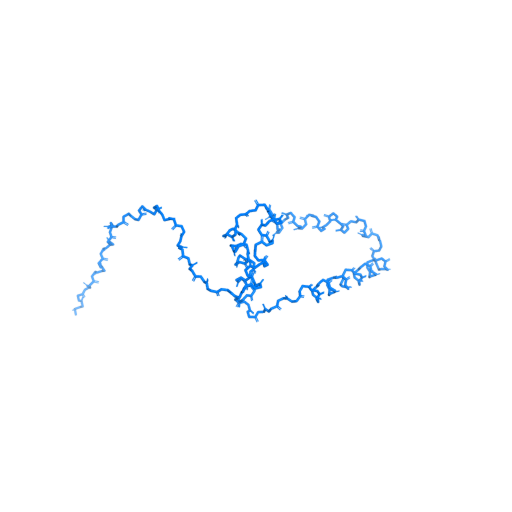1
ATOM 646 C CA . SER A 1 86 ? 12.292 -4.554 -19.566 1.00 85.31 86 SER A CA 1
ATOM 647 C C . SER A 1 86 ? 12.625 -5.256 -20.885 1.00 85.31 86 SER A C 1
ATOM 649 O O . SER A 1 86 ? 13.713 -5.053 -21.430 1.00 85.31 86 SER A O 1
ATOM 651 N N . VAL A 1 87 ? 11.678 -6.013 -21.453 1.00 87.69 87 VAL A N 1
ATOM 652 C CA . VAL A 1 87 ? 11.859 -6.687 -22.748 1.00 87.69 87 VAL A CA 1
ATOM 653 C C . VAL A 1 87 ? 12.050 -5.680 -23.882 1.00 87.69 87 VAL A C 1
ATOM 655 O O . VAL A 1 87 ? 12.940 -5.871 -24.710 1.00 87.69 87 VAL A O 1
ATOM 658 N N . ILE A 1 88 ? 11.240 -4.619 -23.922 1.00 88.69 88 ILE A N 1
ATOM 659 C CA . ILE A 1 88 ? 11.310 -3.586 -24.967 1.00 88.69 88 ILE A CA 1
ATOM 660 C C . ILE A 1 88 ? 12.652 -2.857 -24.900 1.00 88.69 88 ILE A C 1
ATOM 662 O O . ILE A 1 88 ? 13.377 -2.817 -25.890 1.00 88.69 88 ILE A O 1
ATOM 666 N N . ILE A 1 89 ? 13.025 -2.346 -23.724 1.00 85.06 89 ILE A N 1
ATOM 667 C CA . ILE A 1 89 ? 14.275 -1.599 -23.538 1.00 85.06 89 ILE A CA 1
ATOM 668 C C . ILE A 1 89 ? 15.472 -2.490 -23.872 1.00 85.06 89 ILE A C 1
ATOM 670 O O . ILE A 1 89 ? 16.345 -2.076 -24.627 1.00 85.06 89 ILE A O 1
ATOM 674 N N . SER A 1 90 ? 15.487 -3.739 -23.398 1.00 82.69 90 SER A N 1
ATOM 675 C CA . SER A 1 90 ? 16.593 -4.663 -23.678 1.00 82.69 90 SER A CA 1
ATOM 676 C C . SER A 1 90 ? 16.732 -5.009 -25.164 1.00 82.69 90 SER A C 1
ATOM 678 O O . SER A 1 90 ? 17.825 -5.357 -25.603 1.00 82.69 90 SER A O 1
ATOM 680 N N . ARG A 1 91 ? 15.647 -4.945 -25.949 1.00 85.56 91 ARG A N 1
ATOM 681 C CA . ARG A 1 91 ? 15.677 -5.238 -27.390 1.00 85.56 91 ARG A CA 1
ATOM 682 C C . ARG A 1 91 ? 15.984 -4.023 -28.253 1.00 85.56 91 ARG A C 1
ATOM 684 O O . ARG A 1 91 ? 16.688 -4.165 -29.245 1.00 85.56 91 ARG A O 1
ATOM 691 N N . GLU A 1 92 ? 15.423 -2.869 -27.916 1.00 86.00 92 GLU A N 1
ATOM 692 C CA . GLU A 1 92 ? 15.385 -1.706 -28.811 1.00 86.00 92 GLU A CA 1
ATOM 693 C C . GLU A 1 92 ? 16.305 -0.570 -28.348 1.00 86.00 92 GLU A C 1
ATOM 695 O O . GLU A 1 92 ? 16.740 0.237 -29.165 1.00 86.00 92 GLU A O 1
ATOM 700 N N . HIS A 1 93 ? 16.638 -0.528 -27.056 1.00 81.50 93 HIS A N 1
ATOM 701 C CA . HIS A 1 93 ? 17.328 0.588 -26.403 1.00 81.50 93 HIS A CA 1
ATOM 702 C C . HIS A 1 93 ? 18.306 0.100 -25.321 1.00 81.50 93 HIS A C 1
ATOM 704 O O . HIS A 1 93 ? 18.352 0.630 -24.206 1.00 81.5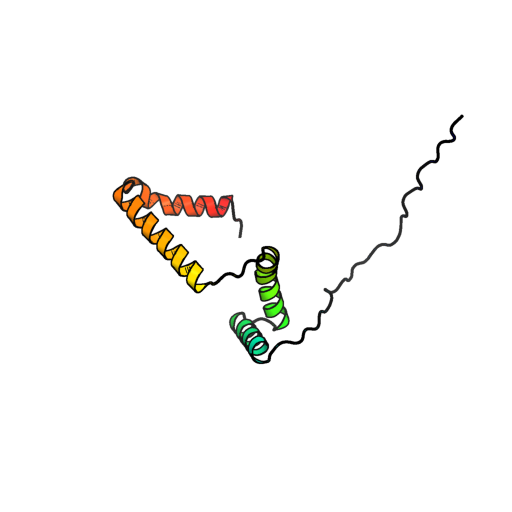0 93 HIS A O 1
ATOM 710 N N . ALA A 1 94 ? 19.068 -0.955 -25.630 1.00 77.88 94 ALA A N 1
ATOM 711 C CA . ALA A 1 94 ? 19.974 -1.597 -24.675 1.00 77.88 94 ALA A CA 1
ATOM 712 C C . ALA A 1 94 ? 21.072 -0.647 -24.155 1.00 77.88 94 ALA A C 1
ATOM 714 O O . ALA A 1 94 ? 21.519 -0.783 -23.022 1.00 77.88 94 ALA A O 1
ATOM 715 N N . ASP A 1 95 ? 21.459 0.347 -24.957 1.00 82.00 95 ASP A N 1
ATOM 716 C CA . ASP A 1 95 ? 22.421 1.404 -24.629 1.00 82.00 95 ASP A CA 1
ATOM 717 C C . ASP A 1 95 ? 21.939 2.353 -23.521 1.00 82.00 95 ASP A C 1
ATOM 719 O O . ASP A 1 95 ? 22.743 3.005 -22.854 1.00 82.00 95 ASP A O 1
ATOM 723 N N . VAL A 1 96 ? 20.625 2.426 -23.306 1.00 78.69 96 VAL A N 1
ATOM 724 C CA . VAL A 1 96 ? 20.011 3.314 -22.315 1.00 78.69 96 VAL A CA 1
ATOM 725 C C . VAL A 1 96 ? 19.699 2.579 -21.012 1.00 78.69 96 VAL A C 1
ATOM 727 O O . VAL A 1 96 ? 19.452 3.235 -20.003 1.00 78.69 96 VAL A O 1
ATOM 730 N N . LEU A 1 97 ? 19.742 1.240 -21.003 1.00 72.31 97 LEU A N 1
ATOM 731 C CA . LEU A 1 97 ? 19.309 0.392 -19.887 1.00 72.31 97 LEU A CA 1
ATOM 732 C C . LEU A 1 97 ? 19.976 0.777 -18.557 1.00 72.31 97 LEU A C 1
ATOM 734 O O . LEU A 1 97 ? 19.287 0.922 -17.550 1.00 72.31 97 LEU A O 1
ATOM 738 N N . GLU A 1 98 ? 21.286 1.034 -18.570 1.00 74.50 98 GLU A N 1
ATOM 739 C CA . GLU A 1 98 ? 22.050 1.434 -17.376 1.00 74.50 98 GLU A CA 1
ATOM 740 C C . GLU A 1 98 ? 21.684 2.838 -16.862 1.00 74.50 98 GLU A C 1
ATOM 742 O O . GLU A 1 98 ? 21.865 3.136 -15.688 1.00 74.50 98 GLU A O 1
ATOM 747 N N . ARG A 1 99 ? 21.121 3.704 -17.715 1.00 79.25 99 ARG A N 1
ATOM 748 C CA . ARG A 1 99 ? 20.766 5.096 -17.374 1.00 79.25 99 ARG A CA 1
ATOM 749 C C . ARG A 1 99 ? 19.306 5.263 -16.952 1.00 79.25 99 ARG A C 1
ATOM 751 O O . ARG A 1 99 ? 18.920 6.341 -16.486 1.00 79.25 99 ARG A O 1
ATOM 758 N N . VAL A 1 100 ? 18.476 4.232 -17.131 1.00 80.25 100 VAL A N 1
ATOM 759 C CA . VAL A 1 100 ? 17.050 4.275 -16.772 1.00 80.25 100 VAL A CA 1
ATOM 760 C C . VAL A 1 100 ? 16.884 4.465 -15.268 1.00 80.25 100 VAL A C 1
ATOM 762 O O . VAL A 1 100 ? 16.073 5.291 -14.857 1.00 80.25 100 VAL A O 1
ATOM 765 N N . GLU A 1 101 ? 17.671 3.763 -14.452 1.00 75.75 101 GLU A N 1
ATOM 766 C CA . GLU A 1 101 ? 17.582 3.859 -12.992 1.00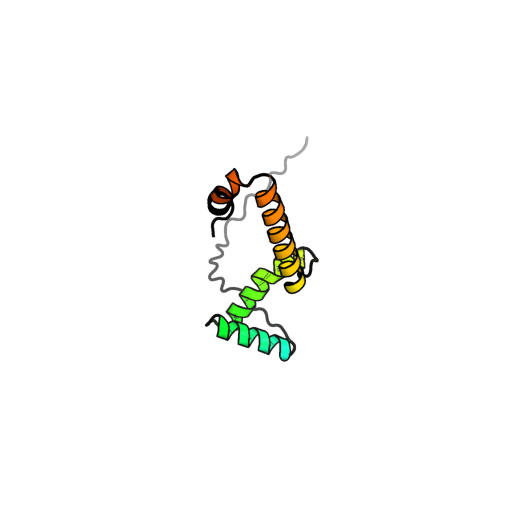 75.75 101 GLU A CA 1
ATOM 767 C C . GLU A 1 101 ? 17.889 5.280 -12.494 1.00 75.75 101 GLU A C 1
ATOM 769 O O . GLU A 1 101 ? 17.097 5.855 -11.745 1.00 75.75 101 GLU A O 1
ATOM 774 N N . ASP A 1 102 ? 18.974 5.886 -12.984 1.00 82.19 102 ASP A N 1
ATOM 775 C CA . ASP A 1 102 ? 19.351 7.262 -12.642 1.00 82.19 102 ASP A CA 1
ATOM 776 C C . ASP A 1 102 ? 18.278 8.272 -13.065 1.00 82.19 102 ASP A C 1
ATOM 778 O O . ASP A 1 102 ? 17.959 9.209 -12.331 1.00 82.19 102 ASP A O 1
ATOM 782 N N . THR A 1 103 ? 17.663 8.054 -14.230 1.00 78.81 103 THR A N 1
ATOM 783 C CA . THR A 1 103 ? 16.577 8.905 -14.735 1.00 78.81 103 THR A CA 1
ATOM 784 C C . THR A 1 103 ? 15.319 8.788 -13.874 1.00 78.81 103 THR A C 1
ATOM 786 O O . THR A 1 103 ? 14.667 9.794 -13.586 1.00 78.81 103 THR A O 1
ATOM 789 N N . VAL A 1 104 ? 14.960 7.571 -13.454 1.00 80.81 104 VAL A N 1
ATOM 790 C CA . VAL A 1 104 ? 13.809 7.333 -12.573 1.00 80.81 104 VAL A CA 1
ATOM 791 C C . VAL A 1 104 ? 14.047 7.967 -11.206 1.00 80.81 104 VAL A C 1
ATOM 793 O O . VAL A 1 104 ? 13.160 8.664 -10.718 1.00 80.81 104 VAL A O 1
ATOM 796 N N . ARG A 1 105 ? 15.240 7.795 -10.622 1.00 77.25 105 ARG A N 1
ATOM 797 C CA . ARG A 1 105 ? 15.607 8.403 -9.336 1.00 77.25 105 ARG A CA 1
ATOM 798 C C . ARG A 1 105 ? 15.536 9.931 -9.403 1.00 77.25 105 ARG A C 1
ATOM 800 O O . ARG A 1 105 ? 14.874 10.535 -8.568 1.00 77.25 105 ARG A O 1
ATOM 807 N N . GLY A 1 106 ? 16.101 10.538 -10.451 1.00 80.50 106 GLY A N 1
ATOM 808 C CA . GLY A 1 106 ? 16.040 11.989 -10.652 1.00 80.50 106 GLY A CA 1
ATOM 809 C C . GLY A 1 106 ? 14.611 12.531 -10.776 1.00 80.50 106 GLY A C 1
ATOM 810 O O . GLY A 1 106 ? 14.282 13.548 -10.173 1.00 80.50 106 GLY A O 1
ATOM 811 N N . ARG A 1 107 ? 13.728 11.826 -11.495 1.00 79.69 107 ARG A N 1
ATOM 812 C CA . ARG A 1 107 ? 12.306 12.203 -11.596 1.00 79.69 107 ARG A CA 1
ATOM 813 C C . ARG A 1 107 ? 11.556 12.042 -10.279 1.00 79.69 107 ARG A C 1
ATOM 815 O O . ARG A 1 107 ? 10.666 12.840 -9.994 1.00 79.69 107 ARG A O 1
ATOM 822 N N . LEU A 1 108 ? 11.876 11.007 -9.503 1.00 79.62 108 LEU A N 1
ATOM 823 C CA . LEU A 1 108 ? 11.258 10.793 -8.199 1.00 79.62 108 LEU A CA 1
ATOM 824 C C . LEU A 1 108 ? 11.542 11.990 -7.281 1.00 79.62 108 LEU A C 1
ATOM 826 O O . LEU A 1 108 ? 10.607 12.561 -6.733 1.00 79.62 108 LEU A O 1
ATOM 830 N N . ASP A 1 109 ? 12.801 12.427 -7.215 1.00 76.19 109 ASP A N 1
ATOM 831 C CA . ASP A 1 109 ? 13.221 13.574 -6.401 1.00 76.19 109 ASP A CA 1
ATOM 832 C C . ASP A 1 109 ? 12.605 14.902 -6.879 1.00 76.19 109 ASP A C 1
ATOM 834 O O . ASP A 1 109 ? 12.278 15.773 -6.069 1.00 76.19 109 ASP A O 1
ATOM 838 N N . GLU A 1 110 ? 12.430 15.063 -8.194 1.00 78.38 110 GLU A N 1
ATOM 839 C CA . GLU A 1 110 ? 11.868 16.274 -8.802 1.00 78.38 110 GLU A CA 1
ATOM 840 C C . GLU A 1 110 ? 10.356 16.410 -8.566 1.00 78.38 110 GLU A C 1
ATOM 842 O O . GLU A 1 110 ? 9.875 17.488 -8.209 1.00 78.38 110 GLU A O 1
ATOM 847 N N . PHE A 1 111 ? 9.593 15.329 -8.757 1.00 75.00 111 PHE A N 1
ATOM 848 C CA . PHE A 1 111 ? 8.126 15.385 -8.785 1.00 75.00 111 PHE A CA 1
ATOM 849 C C . PHE A 1 111 ? 7.455 14.843 -7.521 1.00 75.00 111 PHE A C 1
ATOM 851 O O . PHE A 1 111 ? 6.295 15.165 -7.253 1.00 75.00 111 PHE A O 1
ATOM 858 N N . HIS A 1 112 ? 8.164 14.039 -6.732 1.00 67.62 112 HIS A N 1
ATOM 859 C CA . HIS A 1 112 ? 7.628 13.345 -5.568 1.00 67.62 112 HIS A CA 1
ATOM 860 C C . HIS A 1 112 ? 8.596 13.480 -4.386 1.00 67.62 112 HIS A C 1
ATOM 862 O O . HIS A 1 112 ? 9.281 12.535 -4.007 1.00 67.62 112 HIS A O 1
ATOM 868 N N . ARG A 1 113 ? 8.634 14.672 -3.772 1.00 56.94 113 ARG A N 1
ATOM 869 C CA . ARG A 1 113 ? 9.251 14.845 -2.448 1.00 56.94 113 ARG A CA 1
ATOM 870 C C . ARG A 1 113 ? 8.489 13.993 -1.431 1.00 56.94 113 ARG A C 1
ATOM 872 O O . ARG A 1 113 ? 7.361 14.343 -1.080 1.00 56.94 113 ARG A O 1
ATOM 879 N N . PHE A 1 114 ? 9.102 12.899 -1.000 1.00 51.44 114 PHE A N 1
ATOM 880 C CA . PHE A 1 114 ? 8.695 12.150 0.186 1.00 51.44 114 PHE A CA 1
ATOM 881 C C . PHE A 1 114 ? 9.239 12.817 1.451 1.00 51.44 114 PHE A C 1
ATOM 883 O O . PHE A 1 114 ? 10.353 13.388 1.388 1.00 51.44 114 PHE A O 1
#